Protein AF-A0A528XUD1-F1 (afdb_monomer_lite)

Structure (mmCIF, N/CA/C/O backbone):
data_AF-A0A528XUD1-F1
#
_entry.id   AF-A0A528XUD1-F1
#
loop_
_atom_site.group_PDB
_atom_site.id
_atom_site.type_symbol
_atom_site.label_atom_id
_atom_site.label_alt_id
_atom_site.label_comp_id
_atom_site.label_asym_id
_atom_site.label_entity_id
_atom_site.label_seq_id
_atom_site.pdbx_PDB_ins_code
_atom_site.Cartn_x
_atom_site.Cartn_y
_atom_site.Cartn_z
_atom_site.occupancy
_atom_site.B_iso_or_equiv
_atom_site.auth_seq_id
_atom_site.auth_comp_id
_atom_site.auth_asym_id
_atom_site.auth_atom_id
_atom_site.pdbx_PDB_model_num
ATOM 1 N N . MET A 1 1 ? 22.024 -9.007 -7.394 1.00 57.88 1 MET A N 1
ATOM 2 C CA . MET A 1 1 ? 20.608 -8.895 -7.790 1.00 57.88 1 MET A CA 1
ATOM 3 C C . MET A 1 1 ? 20.547 -8.475 -9.236 1.00 57.88 1 MET A C 1
ATOM 5 O O . MET A 1 1 ? 21.189 -7.497 -9.605 1.00 57.88 1 MET A O 1
ATOM 9 N N . THR A 1 2 ? 19.837 -9.240 -10.050 1.00 70.69 2 THR A N 1
ATOM 10 C CA . THR A 1 2 ? 19.546 -8.890 -11.439 1.00 70.69 2 THR A CA 1
ATOM 11 C C . THR A 1 2 ? 18.325 -7.970 -11.513 1.00 70.69 2 THR A C 1
ATOM 13 O O . THR A 1 2 ? 17.591 -7.795 -10.539 1.00 70.69 2 THR A O 1
ATOM 16 N N . ARG A 1 3 ? 18.075 -7.382 -12.688 1.00 67.19 3 ARG A N 1
ATOM 17 C CA . ARG A 1 3 ? 16.848 -6.611 -12.942 1.00 67.19 3 ARG A CA 1
ATOM 18 C C . ARG A 1 3 ? 15.580 -7.470 -12.808 1.00 67.19 3 ARG A C 1
ATOM 20 O O . ARG A 1 3 ? 14.540 -6.921 -12.467 1.00 67.19 3 ARG A O 1
ATOM 27 N N . SER A 1 4 ? 15.661 -8.778 -13.087 1.00 72.75 4 SER A N 1
ATOM 28 C CA . SER A 1 4 ? 14.527 -9.695 -12.894 1.00 72.75 4 SER A CA 1
ATOM 29 C C . SER A 1 4 ? 14.171 -9.771 -11.416 1.00 72.75 4 SER A C 1
ATOM 31 O O . SER A 1 4 ? 13.049 -9.447 -11.060 1.00 72.75 4 SER A O 1
ATOM 33 N N . ASP A 1 5 ? 15.167 -10.017 -10.558 1.00 83.69 5 ASP A N 1
ATOM 34 C CA . ASP A 1 5 ? 14.978 -10.137 -9.107 1.00 83.69 5 ASP A CA 1
ATOM 35 C C . ASP A 1 5 ? 14.296 -8.895 -8.503 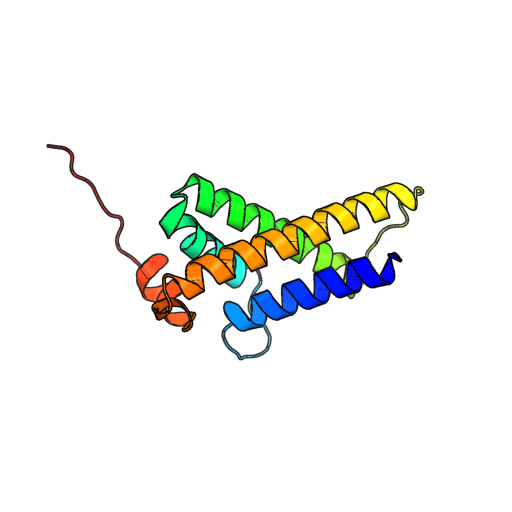1.00 83.69 5 ASP A C 1
ATOM 37 O O . ASP A 1 5 ? 13.511 -8.998 -7.565 1.00 83.69 5 ASP A O 1
ATOM 41 N N . LEU A 1 6 ? 14.599 -7.702 -9.034 1.00 86.56 6 LEU A N 1
ATOM 42 C CA . LEU A 1 6 ? 13.962 -6.453 -8.611 1.00 86.56 6 LEU A CA 1
ATOM 43 C C . LEU A 1 6 ? 12.491 -6.375 -9.026 1.00 86.56 6 LEU A C 1
ATOM 45 O O . LEU A 1 6 ? 11.649 -5.980 -8.221 1.00 86.56 6 LEU A O 1
ATOM 49 N N . ALA A 1 7 ? 12.188 -6.725 -10.275 1.00 87.00 7 ALA A N 1
ATOM 50 C CA . ALA A 1 7 ? 10.8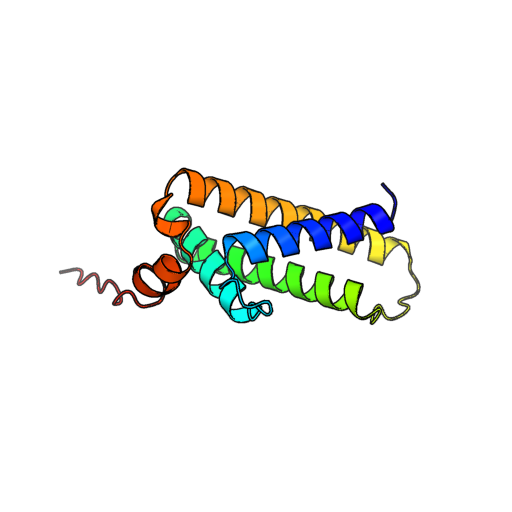24 -6.725 -10.784 1.00 87.00 7 ALA A CA 1
ATOM 51 C C . ALA A 1 7 ? 9.958 -7.767 -10.063 1.00 87.00 7 ALA A C 1
ATOM 53 O O . ALA A 1 7 ? 8.833 -7.453 -9.673 1.00 87.00 7 ALA A O 1
ATOM 54 N N . ASP A 1 8 ? 10.515 -8.955 -9.830 1.00 90.50 8 ASP A N 1
ATOM 55 C CA . ASP A 1 8 ? 9.867 -10.053 -9.114 1.00 90.50 8 ASP A CA 1
ATOM 56 C C . ASP A 1 8 ? 9.571 -9.647 -7.664 1.00 90.50 8 ASP A C 1
ATOM 58 O O . ASP A 1 8 ? 8.435 -9.745 -7.213 1.00 90.50 8 ASP A O 1
ATOM 62 N N . ALA A 1 9 ? 10.534 -9.036 -6.967 1.00 91.94 9 ALA A N 1
ATOM 63 C CA . ALA A 1 9 ? 10.318 -8.537 -5.609 1.00 91.94 9 ALA A CA 1
ATOM 64 C C . ALA A 1 9 ? 9.235 -7.442 -5.521 1.00 91.94 9 ALA A C 1
ATOM 66 O O . ALA A 1 9 ? 8.488 -7.391 -4.542 1.00 91.94 9 ALA A O 1
ATOM 67 N N . ILE A 1 10 ? 9.127 -6.561 -6.525 1.00 93.00 10 ILE A N 1
ATOM 68 C CA . ILE A 1 10 ? 8.040 -5.569 -6.592 1.00 93.00 10 ILE A CA 1
ATOM 69 C C . ILE A 1 10 ? 6.695 -6.274 -6.799 1.00 93.00 10 ILE A C 1
ATOM 71 O O . ILE A 1 10 ? 5.724 -5.931 -6.124 1.00 93.00 10 ILE A O 1
ATOM 75 N N . LEU A 1 11 ? 6.631 -7.252 -7.708 1.00 92.75 11 LEU A N 1
ATOM 76 C CA . LEU A 1 11 ? 5.420 -8.032 -7.964 1.00 92.75 11 LEU A CA 1
ATOM 77 C C . LEU A 1 11 ? 4.964 -8.776 -6.706 1.00 92.75 11 LEU A C 1
ATOM 79 O O . LEU A 1 11 ? 3.819 -8.596 -6.289 1.00 92.75 11 LEU A O 1
ATOM 83 N N . ASP A 1 12 ? 5.859 -9.506 -6.049 1.00 94.81 12 ASP A N 1
ATOM 84 C CA . ASP A 1 12 ? 5.573 -10.241 -4.815 1.00 94.81 12 ASP A CA 1
ATOM 85 C C . ASP A 1 12 ? 5.073 -9.315 -3.703 1.00 94.81 12 ASP A C 1
ATOM 87 O O . ASP A 1 12 ? 4.070 -9.602 -3.044 1.00 94.81 12 ASP A O 1
ATOM 91 N N . ALA A 1 13 ? 5.721 -8.159 -3.523 1.00 94.88 13 ALA A N 1
ATOM 92 C CA . ALA A 1 13 ? 5.285 -7.168 -2.548 1.00 94.88 13 ALA A CA 1
ATOM 93 C C . ALA A 1 13 ? 3.880 -6.636 -2.874 1.00 94.88 13 ALA A C 1
ATOM 95 O O . ALA A 1 13 ? 3.063 -6.473 -1.968 1.00 94.88 13 ALA A O 1
ATOM 96 N N . THR A 1 14 ? 3.561 -6.398 -4.152 1.00 93.62 14 THR A N 1
ATOM 97 C CA . THR A 1 14 ? 2.204 -5.982 -4.545 1.00 93.62 14 THR A CA 1
ATOM 98 C C . THR A 1 14 ? 1.160 -7.065 -4.334 1.00 93.62 14 THR A C 1
ATOM 100 O O . THR A 1 14 ? 0.089 -6.748 -3.828 1.00 93.62 14 THR A O 1
ATOM 103 N N . ILE A 1 15 ? 1.474 -8.329 -4.620 1.00 92.81 15 ILE A N 1
ATOM 104 C CA . ILE A 1 15 ? 0.573 -9.456 -4.357 1.00 92.81 15 ILE A CA 1
ATOM 105 C C . ILE A 1 15 ? 0.314 -9.571 -2.851 1.00 92.81 15 ILE A C 1
ATOM 107 O O . ILE A 1 15 ? -0.829 -9.719 -2.429 1.00 92.81 15 ILE A O 1
ATOM 111 N N . ALA A 1 16 ? 1.344 -9.419 -2.016 1.00 94.31 16 ALA A N 1
ATOM 112 C CA . ALA A 1 16 ? 1.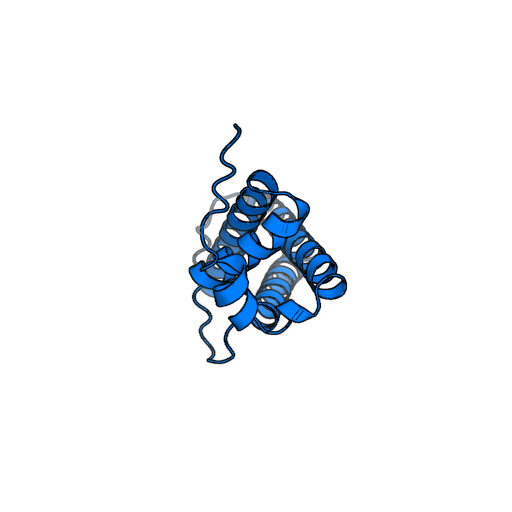172 -9.389 -0.566 1.00 94.31 16 ALA A CA 1
ATOM 113 C C . ALA A 1 16 ? 0.257 -8.233 -0.116 1.00 94.31 16 ALA A C 1
ATOM 115 O O . ALA A 1 16 ? -0.607 -8.431 0.736 1.00 94.31 16 ALA A O 1
ATOM 116 N N . LEU A 1 17 ? 0.392 -7.040 -0.707 1.00 94.06 17 LEU A N 1
ATOM 117 C CA . LEU A 1 17 ? -0.516 -5.916 -0.440 1.00 94.06 17 LEU A CA 1
ATOM 118 C C . LEU A 1 17 ? -1.958 -6.218 -0.877 1.00 94.06 17 LEU A C 1
ATOM 120 O O . LEU A 1 17 ? -2.890 -5.869 -0.158 1.00 94.06 17 LEU A O 1
ATOM 124 N N . GLU A 1 18 ? -2.151 -6.868 -2.025 1.00 92.94 18 GLU A N 1
ATOM 125 C CA . GLU A 1 18 ? -3.469 -7.303 -2.511 1.00 92.94 18 GLU A CA 1
ATOM 126 C C . GLU A 1 18 ? -4.098 -8.339 -1.573 1.00 92.94 18 GLU A C 1
ATOM 128 O O . GLU A 1 18 ? -5.288 -8.255 -1.288 1.00 92.94 18 GLU A O 1
ATOM 133 N N . VAL A 1 19 ? -3.309 -9.272 -1.038 1.00 92.12 19 VAL A N 1
ATOM 134 C CA . VAL A 1 19 ? -3.776 -10.255 -0.050 1.00 92.12 19 VAL A CA 1
ATOM 135 C C . VAL A 1 19 ? -4.177 -9.579 1.260 1.00 92.12 19 VAL A C 1
ATOM 137 O O . VAL A 1 19 ? -5.218 -9.903 1.822 1.00 92.12 19 VAL A O 1
ATOM 140 N N . LEU A 1 20 ? -3.371 -8.634 1.752 1.00 93.06 20 LEU A N 1
ATOM 141 C CA . LEU A 1 20 ? -3.625 -7.972 3.034 1.00 93.06 20 LEU A CA 1
ATOM 142 C C . LEU A 1 20 ? -4.788 -6.982 2.985 1.00 93.06 20 LEU A C 1
ATOM 144 O O . LEU A 1 20 ? -5.448 -6.767 3.996 1.00 93.06 20 LEU A O 1
ATOM 148 N N . LEU A 1 21 ? -4.988 -6.318 1.848 1.00 93.69 21 LEU A N 1
ATOM 149 C CA . LEU A 1 21 ? -5.874 -5.159 1.750 1.00 93.69 21 LEU A CA 1
ATOM 150 C C . LEU A 1 21 ? -6.974 -5.322 0.702 1.00 93.69 21 LEU A C 1
ATOM 152 O O . LEU A 1 21 ? -7.780 -4.405 0.558 1.00 93.69 21 LEU A O 1
ATOM 156 N N . GLY A 1 22 ? -7.002 -6.410 -0.065 1.00 90.12 22 GLY A N 1
ATOM 157 C CA . GLY A 1 22 ? -7.986 -6.667 -1.116 1.00 90.12 22 GLY A CA 1
ATOM 158 C C . GLY A 1 22 ? -9.266 -7.330 -0.611 1.00 90.12 22 GLY A C 1
ATOM 159 O O . GLY A 1 22 ? -9.390 -7.685 0.554 1.00 90.12 22 GLY A O 1
ATOM 160 N N . ASP A 1 23 ? -10.237 -7.486 -1.512 1.00 78.06 23 ASP A N 1
ATOM 161 C CA . ASP A 1 23 ? -11.557 -8.064 -1.207 1.00 78.06 23 ASP A CA 1
ATOM 162 C C . ASP A 1 23 ? -11.702 -9.533 -1.656 1.00 78.06 23 ASP A C 1
ATOM 164 O O . ASP A 1 23 ? -12.804 -10.062 -1.675 1.00 78.06 23 ASP A O 1
ATOM 168 N N . GLY A 1 24 ? -10.614 -10.206 -2.051 1.00 66.25 24 GLY A N 1
ATOM 169 C CA . GLY A 1 24 ? -10.643 -11.605 -2.511 1.00 66.25 24 GLY A CA 1
ATOM 170 C C . GLY A 1 24 ? -11.176 -11.825 -3.938 1.00 66.25 24 GLY A C 1
ATOM 171 O O . GLY A 1 24 ? -10.795 -12.805 -4.570 1.00 66.25 24 GLY A O 1
ATOM 172 N N . ASP A 1 25 ? -11.940 -10.884 -4.503 1.00 61.06 25 ASP A N 1
ATOM 173 C CA . ASP A 1 25 ? -12.587 -11.005 -5.828 1.00 61.06 25 ASP A CA 1
ATOM 174 C C . ASP A 1 25 ? -11.674 -10.689 -7.040 1.00 61.06 25 ASP A C 1
ATOM 176 O O . ASP A 1 25 ? -12.120 -10.265 -8.106 1.00 61.06 25 ASP A O 1
ATOM 180 N N . GLY A 1 26 ? -10.361 -10.899 -6.910 1.00 53.66 26 GLY A N 1
ATOM 181 C CA . GLY A 1 26 ? -9.432 -10.986 -8.051 1.00 53.66 26 GLY A CA 1
ATOM 182 C C . GLY A 1 26 ? -9.078 -9.688 -8.797 1.00 53.66 26 GLY A C 1
ATOM 183 O O . GLY A 1 26 ? -8.209 -9.712 -9.666 1.00 53.66 26 GLY A O 1
ATOM 184 N N . GLN A 1 27 ? -9.681 -8.548 -8.464 1.00 53.41 27 GLN A N 1
ATOM 185 C CA . GLN A 1 27 ? -9.317 -7.225 -8.994 1.00 53.41 27 GLN A CA 1
ATOM 186 C C . GLN A 1 27 ? -9.503 -6.181 -7.888 1.00 53.41 27 GLN A C 1
ATOM 188 O O . GLN A 1 27 ? -10.442 -5.383 -7.904 1.00 53.41 27 GLN A O 1
ATOM 193 N N . ALA A 1 28 ? -8.631 -6.188 -6.879 1.00 57.97 28 ALA A N 1
ATOM 194 C CA . ALA A 1 28 ? -8.652 -5.106 -5.910 1.00 57.97 28 ALA A CA 1
ATOM 195 C C . ALA A 1 28 ? -8.260 -3.805 -6.623 1.00 57.97 28 ALA A C 1
ATOM 197 O O . ALA A 1 28 ? -7.162 -3.661 -7.161 1.00 57.97 28 ALA A O 1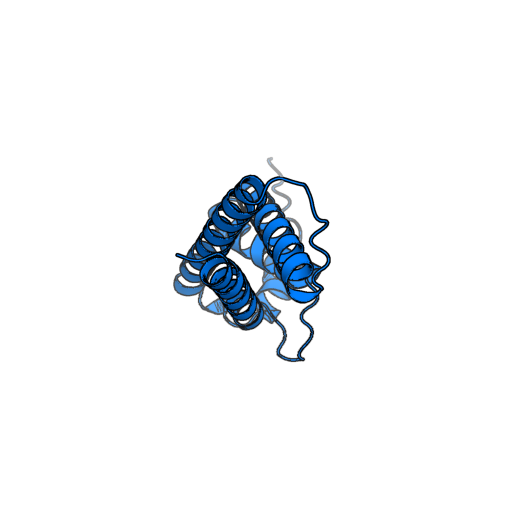
ATOM 198 N N . ILE A 1 29 ? -9.197 -2.860 -6.674 1.00 74.75 29 ILE A N 1
ATOM 199 C CA . ILE A 1 29 ? -8.987 -1.611 -7.394 1.00 74.75 29 ILE A CA 1
ATOM 200 C C . ILE A 1 29 ? -7.854 -0.857 -6.688 1.00 74.75 29 ILE A C 1
ATOM 202 O O . ILE A 1 29 ? -7.951 -0.581 -5.493 1.00 74.75 29 ILE A O 1
ATOM 206 N N . SER A 1 30 ? -6.778 -0.523 -7.407 1.00 82.38 30 SER A N 1
ATOM 207 C CA . SER A 1 30 ? -5.558 0.083 -6.838 1.00 82.38 30 SER A CA 1
ATOM 208 C C . SER A 1 30 ? -5.837 1.308 -5.959 1.00 82.38 30 SER A C 1
ATOM 210 O O . SER A 1 30 ? -5.172 1.520 -4.943 1.00 82.38 30 SER A O 1
ATOM 212 N N . TRP A 1 31 ? -6.872 2.088 -6.296 1.00 87.94 31 TRP A N 1
ATOM 213 C CA . TRP A 1 31 ? -7.321 3.214 -5.478 1.00 87.94 31 TRP A CA 1
ATOM 214 C C . TRP A 1 31 ? -7.780 2.771 -4.082 1.00 87.94 31 TRP A C 1
ATOM 216 O O . TRP A 1 31 ? -7.452 3.438 -3.105 1.00 87.94 31 TRP A O 1
ATOM 226 N N . LYS A 1 32 ? -8.505 1.652 -3.977 1.00 90.88 32 LYS A N 1
ATOM 227 C CA . LYS A 1 32 ? -9.076 1.141 -2.729 1.00 90.88 32 LYS A CA 1
ATOM 228 C C . LYS A 1 32 ? -7.974 0.637 -1.808 1.00 90.88 32 LYS A C 1
ATOM 230 O O . LYS A 1 32 ? -7.927 1.018 -0.643 1.00 90.88 32 LYS A O 1
ATOM 235 N N . LEU A 1 33 ? -7.029 -0.124 -2.363 1.00 93.62 33 LEU A N 1
ATOM 236 C CA . LEU A 1 33 ? -5.833 -0.577 -1.648 1.00 93.62 33 LEU A CA 1
ATOM 237 C C . LEU A 1 33 ? -5.040 0.607 -1.088 1.00 93.62 33 LEU A C 1
ATOM 239 O O . LEU A 1 33 ? -4.657 0.609 0.080 1.00 93.62 33 LEU A O 1
ATOM 243 N N . ARG A 1 34 ? -4.866 1.658 -1.897 1.00 95.19 34 ARG A N 1
ATOM 244 C CA . ARG A 1 34 ? -4.212 2.900 -1.474 1.00 95.19 34 ARG A CA 1
ATOM 245 C C . ARG A 1 34 ? -4.948 3.587 -0.325 1.00 95.19 34 ARG A C 1
ATOM 247 O O . ARG A 1 34 ? -4.296 4.024 0.618 1.00 95.19 34 ARG A O 1
ATOM 254 N N . MET A 1 35 ? -6.277 3.685 -0.385 1.00 95.62 35 MET A N 1
ATOM 255 C CA . MET A 1 35 ? -7.071 4.294 0.690 1.00 95.62 35 MET A CA 1
ATOM 256 C C . MET A 1 35 ? -6.998 3.490 1.983 1.00 95.62 35 MET A C 1
ATOM 258 O O . MET A 1 35 ? -6.764 4.070 3.038 1.00 95.62 35 MET A O 1
ATOM 262 N N . ARG A 1 36 ? -7.102 2.161 1.903 1.00 96.00 36 ARG A N 1
ATOM 263 C CA . ARG A 1 36 ? -6.981 1.281 3.070 1.00 96.00 36 ARG A CA 1
ATOM 264 C C . ARG A 1 36 ? -5.597 1.365 3.713 1.00 96.00 36 ARG A C 1
ATOM 266 O O . ARG A 1 36 ? -5.492 1.542 4.923 1.00 96.00 36 ARG A O 1
ATOM 273 N N . ALA A 1 37 ? -4.536 1.323 2.907 1.00 97.12 37 ALA A N 1
ATOM 274 C CA . ALA A 1 37 ? -3.169 1.487 3.394 1.00 97.12 37 ALA A CA 1
ATOM 275 C C . ALA A 1 37 ? -2.962 2.853 4.070 1.00 97.12 37 ALA A C 1
ATOM 277 O O . ALA A 1 37 ? -2.380 2.931 5.152 1.00 97.12 37 ALA A O 1
ATOM 278 N N . ALA A 1 38 ? -3.466 3.927 3.455 1.00 97.62 38 ALA A N 1
ATOM 279 C CA . ALA A 1 38 ? -3.392 5.274 4.010 1.00 97.62 38 ALA A CA 1
ATOM 280 C C . ALA A 1 38 ? -4.139 5.388 5.345 1.00 97.62 38 ALA A C 1
ATOM 282 O O . ALA A 1 38 ? -3.594 5.938 6.298 1.00 97.62 38 ALA A O 1
ATOM 283 N N . ALA A 1 39 ? -5.346 4.826 5.438 1.00 97.06 39 ALA A N 1
ATOM 284 C CA . ALA A 1 39 ? -6.123 4.810 6.672 1.00 97.06 39 ALA A CA 1
ATOM 285 C C . ALA A 1 39 ? -5.373 4.104 7.808 1.00 97.06 39 ALA A C 1
ATOM 287 O O . ALA A 1 39 ? -5.243 4.662 8.896 1.00 97.06 39 ALA A O 1
ATOM 288 N N . LEU A 1 40 ? -4.800 2.927 7.534 1.00 97.31 40 LEU A N 1
ATOM 289 C CA . LEU A 1 40 ? -3.993 2.186 8.506 1.00 97.31 40 LEU A CA 1
ATOM 290 C C . LEU A 1 40 ? -2.777 2.989 8.976 1.00 97.31 40 LEU A C 1
ATOM 292 O O . LEU A 1 40 ? -2.547 3.116 10.177 1.00 97.31 40 LEU A O 1
ATOM 296 N N . ALA A 1 41 ? -2.015 3.573 8.050 1.00 97.69 41 ALA A N 1
ATOM 297 C CA . ALA A 1 41 ? -0.864 4.406 8.401 1.00 97.69 41 ALA A CA 1
ATOM 298 C C . ALA A 1 41 ? -1.266 5.670 9.183 1.00 97.69 41 ALA A C 1
ATOM 300 O O . ALA A 1 41 ? -0.495 6.166 10.008 1.00 97.69 41 ALA A O 1
ATOM 301 N N . GLY A 1 42 ? -2.482 6.169 8.957 1.00 96.81 42 GLY A N 1
ATOM 302 C CA . GLY A 1 42 ? -3.055 7.298 9.679 1.00 96.81 42 GLY A CA 1
ATOM 303 C C . GLY A 1 42 ? -3.302 7.035 11.164 1.00 96.81 42 GLY A C 1
ATOM 304 O O . GLY A 1 42 ? -3.246 7.979 11.946 1.00 96.81 42 GLY A O 1
ATOM 305 N N . ILE A 1 43 ? -3.492 5.776 11.576 1.00 94.38 43 ILE A N 1
ATOM 306 C CA . ILE A 1 43 ? -3.695 5.411 12.990 1.00 94.38 43 ILE A CA 1
ATOM 307 C C . ILE A 1 43 ? -2.500 5.842 13.849 1.00 94.38 43 ILE A C 1
ATOM 309 O O . ILE A 1 43 ? -2.678 6.312 14.969 1.00 94.38 43 ILE A O 1
ATOM 313 N N . GLU A 1 44 ? -1.284 5.662 13.332 1.00 90.88 44 GLU A N 1
ATOM 314 C CA . GLU A 1 44 ? -0.048 5.931 14.076 1.00 90.88 44 GLU A CA 1
ATOM 315 C C . GLU A 1 44 ? 0.615 7.245 13.657 1.00 90.88 44 GLU A C 1
ATOM 317 O O . GLU A 1 44 ? 1.198 7.933 14.490 1.00 90.88 44 GLU A O 1
ATOM 322 N N . GLY A 1 45 ? 0.534 7.605 12.372 1.00 92.88 45 GLY A N 1
ATOM 323 C CA . GLY A 1 45 ? 1.207 8.779 11.810 1.00 92.88 45 GLY A CA 1
ATOM 324 C C . GLY A 1 45 ? 0.294 9.971 11.516 1.00 92.88 45 GLY A C 1
ATOM 325 O O . GLY A 1 45 ? 0.754 10.952 10.924 1.00 92.88 45 GLY A O 1
ATOM 326 N N . GLY A 1 46 ? -0.996 9.890 11.856 1.00 94.50 46 GLY A N 1
ATOM 327 C CA . GLY A 1 46 ? -1.989 10.915 11.537 1.00 94.50 46 GLY A CA 1
ATOM 328 C C . GLY A 1 46 ? -2.061 11.233 10.038 1.00 94.50 46 GLY A C 1
ATOM 329 O O . GLY A 1 46 ? -1.736 10.412 9.177 1.00 94.50 46 GLY A O 1
ATOM 330 N N . GLN A 1 47 ? -2.440 12.471 9.715 1.00 93.94 47 GLN A N 1
ATOM 331 C CA . GLN A 1 47 ? -2.570 12.945 8.330 1.00 93.94 47 G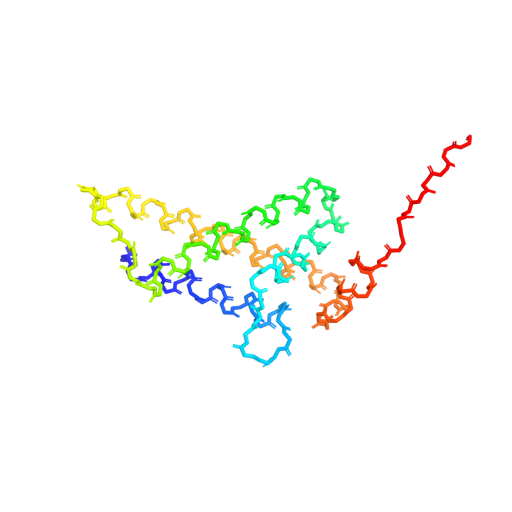LN A CA 1
ATOM 332 C C . GLN A 1 47 ? -1.275 12.768 7.514 1.00 93.94 47 GLN A C 1
ATOM 334 O O . GLN A 1 47 ? -1.320 12.414 6.335 1.00 93.94 47 GLN A O 1
ATOM 339 N N . ALA A 1 48 ? -0.114 13.004 8.136 1.00 95.56 48 ALA A N 1
ATOM 340 C CA . ALA A 1 48 ? 1.182 12.894 7.473 1.00 95.56 48 ALA A CA 1
ATOM 341 C C . ALA A 1 48 ? 1.512 11.437 7.113 1.00 95.56 48 ALA A C 1
ATOM 343 O O . ALA A 1 48 ? 1.894 11.163 5.975 1.00 95.56 48 ALA A O 1
ATOM 344 N N . GLY A 1 49 ? 1.299 10.503 8.047 1.00 96.75 49 GLY A N 1
ATOM 345 C CA . GLY A 1 49 ? 1.479 9.068 7.811 1.00 96.75 49 GLY A CA 1
ATOM 346 C C . GLY A 1 49 ? 0.539 8.534 6.733 1.00 96.75 49 GLY A C 1
ATOM 347 O O . GLY A 1 49 ? 0.981 7.834 5.821 1.00 96.75 49 GLY A O 1
ATOM 348 N N . ALA A 1 50 ? -0.734 8.937 6.776 1.00 97.00 50 ALA A N 1
ATOM 349 C CA . ALA A 1 50 ? -1.718 8.566 5.763 1.00 97.00 50 ALA A CA 1
ATOM 350 C C . ALA A 1 50 ? -1.311 9.045 4.363 1.00 97.00 50 ALA A C 1
ATOM 352 O O . ALA A 1 50 ? -1.320 8.266 3.404 1.00 97.00 50 ALA A O 1
ATOM 353 N N . LYS A 1 51 ? -0.894 10.313 4.242 1.00 97.31 51 LYS A N 1
ATOM 354 C CA . LYS A 1 51 ? -0.441 10.877 2.968 1.00 97.31 51 LYS A CA 1
ATOM 355 C C . LYS A 1 51 ? 0.798 10.152 2.439 1.00 97.31 51 LYS A C 1
ATOM 357 O O . LYS A 1 51 ? 0.803 9.742 1.281 1.00 97.31 51 LYS A O 1
ATOM 362 N N . ALA A 1 52 ? 1.816 9.971 3.281 1.00 97.38 52 ALA A N 1
ATOM 363 C CA . ALA A 1 52 ? 3.059 9.310 2.893 1.00 97.38 52 ALA A CA 1
ATOM 364 C C . ALA A 1 52 ? 2.811 7.877 2.399 1.00 97.38 52 ALA A C 1
ATOM 366 O O . ALA A 1 52 ? 3.332 7.484 1.358 1.00 97.38 52 ALA A O 1
ATOM 367 N N . MET A 1 53 ? 1.955 7.122 3.095 1.00 97.88 53 MET A N 1
ATOM 368 C CA . MET A 1 53 ? 1.589 5.768 2.682 1.00 97.88 53 MET A CA 1
ATOM 369 C C . MET A 1 53 ? 0.790 5.760 1.373 1.00 97.88 53 MET A C 1
ATOM 371 O O . MET A 1 53 ? 1.073 4.959 0.486 1.00 97.88 53 MET A O 1
ATOM 375 N N . SER A 1 54 ? -0.172 6.672 1.204 1.00 96.94 54 SER A N 1
ATOM 376 C CA . SER A 1 54 ? -0.907 6.814 -0.061 1.00 96.94 54 SER A CA 1
ATOM 377 C C . SER A 1 54 ? 0.038 7.059 -1.243 1.00 96.94 54 SER A C 1
ATOM 379 O O . SER A 1 54 ? -0.096 6.413 -2.285 1.00 96.94 54 SER A O 1
ATOM 381 N N . ASP A 1 55 ? 0.982 7.988 -1.089 1.00 96.38 55 ASP A N 1
ATOM 382 C CA . ASP A 1 55 ? 1.944 8.334 -2.138 1.00 96.38 55 ASP A CA 1
ATOM 383 C C . ASP A 1 55 ? 2.870 7.146 -2.446 1.00 96.38 55 ASP A C 1
ATOM 385 O O . ASP A 1 55 ? 3.096 6.826 -3.616 1.00 96.38 55 ASP A O 1
ATOM 389 N N . ALA A 1 56 ? 3.332 6.436 -1.411 1.00 96.25 56 ALA A N 1
ATOM 390 C CA . ALA A 1 56 ? 4.155 5.240 -1.562 1.00 96.25 56 ALA A CA 1
ATOM 391 C C . ALA A 1 56 ? 3.440 4.150 -2.376 1.00 96.25 56 ALA A C 1
ATOM 393 O O . ALA A 1 56 ? 3.974 3.665 -3.376 1.00 96.25 56 ALA A O 1
ATOM 394 N N . ILE A 1 57 ? 2.198 3.816 -2.011 1.00 95.44 57 ILE A N 1
ATOM 395 C CA . ILE A 1 57 ? 1.398 2.812 -2.723 1.00 95.44 57 ILE A CA 1
ATOM 396 C C . ILE A 1 57 ? 1.139 3.242 -4.174 1.00 95.44 57 ILE A C 1
ATOM 398 O O . ILE A 1 57 ? 1.220 2.413 -5.080 1.00 95.44 57 ILE A O 1
ATOM 402 N N . ALA A 1 58 ? 0.897 4.530 -4.435 1.00 94.06 58 ALA A N 1
ATOM 403 C CA . ALA A 1 58 ? 0.715 5.028 -5.799 1.00 94.06 58 ALA A CA 1
ATOM 404 C C . ALA A 1 58 ? 1.959 4.799 -6.682 1.00 94.06 58 ALA A C 1
ATOM 406 O O . ALA A 1 58 ? 1.833 4.338 -7.820 1.00 94.06 58 ALA A O 1
ATOM 407 N N . VAL A 1 59 ? 3.160 5.066 -6.157 1.00 93.50 59 VAL A N 1
ATOM 408 C CA . VAL A 1 59 ? 4.429 4.828 -6.871 1.00 93.50 59 VAL A CA 1
ATOM 409 C C . VAL A 1 59 ? 4.656 3.336 -7.126 1.00 93.50 59 VAL A C 1
ATOM 411 O O . VAL A 1 59 ? 5.029 2.950 -8.240 1.00 93.50 59 VAL A O 1
ATOM 414 N N . VAL A 1 60 ? 4.392 2.493 -6.126 1.00 93.12 60 VAL A N 1
ATOM 415 C CA . VAL A 1 60 ? 4.555 1.035 -6.227 1.00 93.12 60 VAL A CA 1
ATOM 416 C C . VAL A 1 60 ? 3.629 0.457 -7.302 1.00 93.12 60 VAL A C 1
ATOM 418 O O . VAL A 1 60 ? 4.097 -0.246 -8.198 1.00 93.12 60 VAL A O 1
ATOM 421 N N . TYR A 1 61 ? 2.342 0.820 -7.299 1.00 91.81 61 TYR A N 1
ATOM 422 C CA . TYR A 1 61 ? 1.382 0.339 -8.303 1.00 91.81 61 TYR A CA 1
ATOM 423 C C . TYR A 1 61 ? 1.661 0.875 -9.710 1.00 91.81 61 TYR A C 1
ATOM 425 O O . TYR A 1 61 ? 1.482 0.147 -10.688 1.00 91.81 61 TYR A O 1
ATOM 433 N N . SER A 1 62 ? 2.143 2.116 -9.830 1.00 90.06 62 SER A N 1
ATOM 434 C CA . SER A 1 62 ? 2.599 2.667 -11.113 1.00 90.06 62 SER A CA 1
ATOM 435 C C . SER A 1 62 ? 3.779 1.865 -11.675 1.00 90.06 62 SER A C 1
ATOM 437 O O . SER A 1 62 ? 3.776 1.471 -12.844 1.00 90.06 62 SER A O 1
ATOM 439 N N . THR A 1 63 ? 4.752 1.534 -10.821 1.00 89.50 63 THR A N 1
ATOM 440 C CA . THR A 1 63 ? 5.917 0.727 -11.209 1.00 89.50 63 THR A CA 1
ATOM 441 C C . THR A 1 63 ? 5.512 -0.692 -11.599 1.00 89.50 63 THR A C 1
ATOM 443 O O . THR A 1 63 ? 5.894 -1.162 -12.671 1.00 89.50 63 THR A O 1
ATOM 446 N N . ARG A 1 64 ? 4.669 -1.353 -10.795 1.00 90.00 64 ARG A N 1
ATOM 447 C CA . ARG A 1 64 ? 4.129 -2.686 -11.104 1.00 90.00 64 ARG A CA 1
ATOM 448 C C . ARG A 1 64 ? 3.375 -2.702 -12.430 1.00 90.00 64 ARG A C 1
ATOM 450 O O . ARG A 1 64 ? 3.587 -3.607 -13.229 1.00 90.00 64 ARG A O 1
ATOM 457 N N . SER A 1 65 ? 2.548 -1.691 -12.699 1.00 89.12 65 SER A N 1
ATOM 458 C CA . SER A 1 65 ? 1.848 -1.535 -13.982 1.00 89.12 65 SER A CA 1
ATOM 459 C C . SER A 1 65 ? 2.823 -1.475 -15.167 1.00 89.12 65 SER A C 1
ATOM 461 O O . SER A 1 65 ? 2.669 -2.209 -16.143 1.00 89.12 65 SER A O 1
ATOM 463 N N . ALA A 1 66 ? 3.887 -0.673 -15.058 1.00 87.12 66 ALA A N 1
ATOM 464 C CA . ALA A 1 66 ? 4.911 -0.565 -16.098 1.00 87.12 66 ALA A CA 1
ATOM 465 C C . ALA A 1 66 ? 5.698 -1.871 -16.318 1.00 87.12 66 ALA A C 1
ATOM 467 O O . ALA A 1 66 ? 6.082 -2.167 -17.452 1.00 87.12 66 ALA A O 1
ATOM 468 N N . ILE A 1 67 ? 5.934 -2.645 -15.250 1.00 85.69 67 ILE A N 1
ATOM 469 C CA . ILE A 1 67 ? 6.562 -3.972 -15.320 1.00 85.69 67 ILE A CA 1
ATOM 470 C C . ILE A 1 67 ? 5.655 -4.941 -16.087 1.00 85.69 67 ILE A C 1
ATOM 472 O O . ILE A 1 67 ? 6.099 -5.517 -17.079 1.00 85.69 67 ILE A O 1
ATOM 476 N N . VAL A 1 68 ? 4.384 -5.086 -15.686 1.00 86.81 68 VAL A N 1
ATOM 477 C CA . VAL A 1 68 ? 3.486 -6.098 -16.277 1.00 86.81 68 VAL A CA 1
ATOM 478 C C . VAL A 1 68 ? 3.072 -5.794 -17.712 1.00 86.81 68 VAL A C 1
ATOM 480 O O . VAL A 1 68 ? 2.873 -6.713 -18.499 1.00 86.81 68 VAL A O 1
ATOM 483 N N . HIS A 1 69 ? 2.939 -4.517 -18.075 1.00 84.06 69 HIS A N 1
ATOM 484 C CA . HIS A 1 69 ? 2.505 -4.130 -19.417 1.00 84.06 69 HIS A CA 1
ATOM 485 C C . HIS A 1 69 ? 3.668 -3.956 -20.393 1.00 84.06 69 HIS A C 1
ATOM 487 O O . HIS A 1 69 ? 3.444 -3.610 -21.551 1.00 84.06 69 HIS A O 1
ATOM 493 N N . GLY A 1 70 ? 4.914 -4.148 -19.946 1.00 76.38 70 GLY A N 1
ATOM 494 C CA . GLY A 1 70 ? 6.093 -3.956 -20.789 1.00 76.38 70 GLY A CA 1
ATOM 495 C C . GLY A 1 70 ? 6.219 -2.536 -21.359 1.00 76.38 70 GLY A C 1
ATOM 496 O O . GLY A 1 70 ? 7.030 -2.301 -22.250 1.00 76.38 70 GLY A O 1
ATOM 497 N N . THR A 1 71 ? 5.456 -1.562 -20.843 1.00 66.12 71 THR A N 1
ATOM 498 C CA . THR A 1 71 ? 5.390 -0.162 -21.307 1.00 66.12 71 THR A CA 1
ATOM 499 C C . THR A 1 71 ? 6.606 0.667 -20.895 1.00 66.12 71 THR A C 1
ATOM 501 O O . THR A 1 71 ? 6.617 1.895 -21.024 1.00 66.12 71 THR A O 1
ATOM 504 N N . ARG A 1 72 ? 7.679 0.008 -20.450 1.00 61.72 72 ARG A N 1
ATOM 505 C CA . ARG A 1 72 ? 8.997 0.605 -20.251 1.00 61.72 72 ARG A CA 1
ATOM 506 C C . ARG A 1 72 ? 9.530 1.143 -21.574 1.00 61.72 72 ARG A C 1
ATOM 508 O O . ARG A 1 72 ? 10.172 0.446 -22.354 1.00 61.72 72 ARG A O 1
ATOM 515 N N . ARG A 1 73 ? 9.261 2.425 -21.816 1.00 50.56 73 ARG A N 1
ATOM 516 C CA . ARG A 1 73 ? 9.878 3.204 -22.890 1.00 50.56 73 ARG A CA 1
ATOM 517 C C . ARG A 1 73 ? 11.393 3.013 -22.786 1.00 50.56 73 ARG A C 1
ATOM 519 O O . ARG A 1 73 ? 11.939 3.198 -21.703 1.00 50.56 73 ARG A O 1
ATOM 526 N N . ARG A 1 74 ? 12.044 2.651 -23.899 1.00 46.59 74 ARG A N 1
ATOM 527 C CA . ARG A 1 74 ? 13.507 2.673 -24.074 1.00 46.59 74 ARG A CA 1
ATOM 528 C C . ARG A 1 74 ? 14.011 4.099 -23.813 1.00 46.59 74 ARG A C 1
ATOM 530 O O . ARG A 1 74 ? 14.184 4.875 -24.746 1.00 46.59 74 ARG A O 1
ATOM 537 N N . ILE A 1 75 ? 14.181 4.479 -22.554 1.00 48.84 75 ILE A N 1
ATOM 538 C CA . ILE A 1 75 ? 14.983 5.639 -22.181 1.00 48.84 75 ILE A CA 1
ATOM 539 C C . ILE A 1 75 ? 16.416 5.107 -22.159 1.00 48.84 75 ILE A C 1
ATOM 541 O O . ILE A 1 75 ? 16.683 4.076 -21.550 1.00 48.84 75 ILE A O 1
ATOM 545 N N . GLY A 1 76 ? 17.306 5.734 -22.924 1.00 47.03 76 GLY A N 1
ATOM 546 C CA . GLY A 1 76 ? 18.613 5.202 -23.329 1.00 47.03 76 GLY A CA 1
ATOM 547 C C . GLY A 1 76 ? 19.665 4.975 -22.234 1.00 47.03 76 GLY A C 1
ATOM 548 O O . GLY A 1 76 ? 20.843 4.966 -22.560 1.00 47.03 76 GLY A O 1
ATOM 549 N N . ALA A 1 77 ? 19.287 4.778 -20.970 1.00 56.28 77 ALA A N 1
ATOM 550 C CA . ALA A 1 77 ? 20.207 4.460 -19.882 1.00 56.28 77 ALA A CA 1
ATOM 551 C C . ALA A 1 77 ? 19.656 3.281 -19.070 1.00 56.28 77 ALA A C 1
ATOM 553 O O . ALA A 1 77 ? 18.702 3.427 -18.304 1.00 56.28 77 ALA A O 1
ATOM 554 N N . ALA A 1 78 ? 20.244 2.097 -19.249 1.00 60.88 78 ALA A N 1
ATOM 555 C CA . ALA A 1 78 ? 19.891 0.900 -18.485 1.00 60.88 78 ALA A CA 1
ATOM 556 C C . ALA A 1 78 ? 20.029 1.117 -16.961 1.00 60.88 78 ALA A C 1
ATOM 558 O O . ALA A 1 78 ? 19.245 0.555 -16.195 1.00 60.88 78 ALA A O 1
ATOM 559 N N . ASP A 1 79 ? 20.946 1.994 -16.545 1.00 61.75 79 ASP A N 1
ATOM 560 C CA . ASP A 1 79 ? 21.266 2.270 -15.140 1.00 61.75 79 ASP A CA 1
ATOM 561 C C . ASP A 1 79 ? 20.160 3.056 -14.417 1.00 61.75 79 ASP A C 1
ATOM 563 O O . ASP A 1 79 ? 19.740 2.679 -13.324 1.00 61.75 79 ASP A O 1
ATOM 567 N N . ALA A 1 80 ? 19.569 4.066 -15.066 1.00 67.56 80 ALA A N 1
ATOM 568 C CA . ALA A 1 80 ? 18.479 4.859 -14.483 1.00 67.56 80 ALA A CA 1
ATOM 569 C C . ALA A 1 80 ? 17.210 4.023 -14.216 1.00 67.56 80 ALA A C 1
ATOM 571 O O . ALA A 1 80 ? 16.423 4.313 -13.311 1.00 67.56 80 ALA A O 1
ATOM 572 N N . HIS A 1 81 ? 16.994 2.967 -15.005 1.00 68.38 81 HIS A N 1
ATOM 573 C CA . HIS A 1 81 ? 15.907 2.019 -14.775 1.00 68.38 81 HIS A CA 1
ATOM 574 C C . HIS A 1 81 ? 16.176 1.102 -13.578 1.00 68.38 81 HIS A C 1
ATOM 576 O O . HIS A 1 81 ? 15.234 0.779 -12.855 1.00 68.38 81 HIS A O 1
ATOM 582 N N . ALA A 1 82 ? 17.430 0.697 -13.365 1.00 72.62 82 ALA A N 1
ATOM 583 C CA . ALA A 1 82 ? 17.817 -0.154 -12.246 1.00 72.62 82 ALA A CA 1
ATOM 584 C C . ALA A 1 82 ? 17.724 0.591 -10.907 1.00 72.62 82 ALA A C 1
ATOM 586 O O . ALA A 1 82 ? 17.189 0.043 -9.947 1.00 72.62 82 ALA A O 1
ATOM 587 N N . GLU A 1 83 ? 18.156 1.853 -10.853 1.00 80.88 83 GLU A N 1
ATOM 588 C CA . GLU A 1 83 ? 18.025 2.689 -9.651 1.00 80.88 83 GLU A CA 1
ATOM 589 C C . GLU A 1 83 ? 16.562 2.931 -9.277 1.00 80.88 83 GLU A C 1
ATOM 591 O O . GLU A 1 83 ? 16.177 2.791 -8.116 1.00 80.88 83 GLU A O 1
ATOM 596 N N . ARG A 1 84 ? 15.716 3.239 -10.270 1.00 81.38 84 ARG A N 1
ATOM 597 C CA . ARG A 1 84 ? 14.277 3.404 -10.043 1.00 81.38 84 ARG A CA 1
ATOM 598 C C . ARG A 1 84 ? 13.636 2.116 -9.530 1.00 81.38 84 ARG A C 1
ATOM 600 O O . ARG A 1 84 ? 12.806 2.187 -8.629 1.00 81.38 84 ARG A O 1
ATOM 607 N N . ASP A 1 85 ? 14.000 0.964 -10.091 1.00 80.38 85 ASP A N 1
ATOM 608 C CA . ASP A 1 85 ? 13.478 -0.326 -9.629 1.00 80.38 85 ASP A CA 1
ATOM 609 C C . ASP A 1 85 ? 13.944 -0.654 -8.220 1.00 80.38 85 ASP A C 1
ATOM 611 O O . ASP A 1 85 ? 13.153 -1.135 -7.417 1.00 80.38 85 ASP A O 1
ATOM 615 N N . LEU A 1 86 ? 15.202 -0.363 -7.895 1.00 86.25 86 LEU A N 1
ATOM 616 C CA . LEU A 1 86 ? 15.714 -0.551 -6.547 1.00 86.25 86 LEU A CA 1
ATOM 617 C C . LEU A 1 86 ? 14.939 0.310 -5.542 1.00 86.25 86 LEU A C 1
ATOM 619 O O . LEU A 1 86 ? 14.438 -0.220 -4.552 1.00 86.25 86 LEU A O 1
ATOM 623 N N . ALA A 1 87 ? 14.746 1.596 -5.846 1.00 89.75 87 ALA A N 1
ATOM 624 C CA . ALA A 1 87 ? 13.966 2.502 -5.008 1.00 89.75 87 ALA A CA 1
ATOM 625 C C . ALA A 1 87 ? 12.498 2.062 -4.875 1.00 89.75 87 ALA A C 1
ATOM 627 O O . ALA A 1 87 ? 11.937 2.098 -3.783 1.00 89.75 87 ALA A O 1
ATOM 628 N N . ALA A 1 88 ? 11.869 1.612 -5.965 1.00 89.75 88 ALA A N 1
ATOM 629 C CA . ALA A 1 88 ? 10.495 1.117 -5.938 1.00 89.75 88 ALA A CA 1
ATOM 630 C C . ALA A 1 88 ? 10.364 -0.189 -5.140 1.00 89.75 88 ALA A C 1
ATOM 632 O O . ALA A 1 88 ? 9.387 -0.363 -4.412 1.00 89.75 88 ALA A O 1
ATOM 633 N N . LYS A 1 89 ? 11.355 -1.083 -5.238 1.00 93.44 89 LYS A N 1
ATOM 634 C CA . LYS A 1 89 ? 11.441 -2.316 -4.448 1.00 93.44 89 LYS A CA 1
ATOM 635 C C . LYS A 1 89 ? 11.557 -2.006 -2.961 1.00 93.44 89 LYS A C 1
ATOM 637 O O . LYS A 1 89 ? 10.809 -2.568 -2.167 1.00 93.44 89 LYS A O 1
ATOM 642 N N . ASP A 1 90 ? 12.471 -1.115 -2.580 1.00 94.94 90 ASP A N 1
ATOM 643 C CA . ASP A 1 90 ? 12.640 -0.710 -1.181 1.00 94.94 90 ASP A CA 1
ATOM 644 C C . ASP A 1 90 ? 11.355 -0.069 -0.644 1.00 94.94 90 ASP A C 1
ATOM 646 O O . ASP A 1 90 ? 10.853 -0.479 0.401 1.00 94.94 90 ASP A O 1
ATOM 650 N N . LEU A 1 91 ? 10.739 0.826 -1.421 1.00 95.81 91 LEU A N 1
ATOM 651 C CA . LEU A 1 91 ? 9.474 1.465 -1.066 1.00 95.81 91 LEU A CA 1
ATOM 652 C C . LEU A 1 91 ? 8.324 0.459 -0.892 1.00 95.81 91 LEU A C 1
ATOM 654 O O . LEU A 1 91 ? 7.541 0.581 0.050 1.00 95.81 91 LEU A O 1
ATOM 658 N N . ALA A 1 92 ? 8.226 -0.548 -1.766 1.00 95.06 92 ALA A N 1
ATOM 659 C CA . ALA A 1 92 ? 7.216 -1.600 -1.667 1.00 95.06 92 ALA A CA 1
ATOM 660 C C . ALA A 1 92 ? 7.401 -2.453 -0.403 1.00 95.06 92 ALA A C 1
ATOM 662 O O . ALA A 1 92 ? 6.435 -2.704 0.322 1.00 95.06 92 ALA A O 1
ATOM 663 N N . LEU A 1 93 ? 8.639 -2.859 -0.105 1.00 96.81 93 LEU A N 1
ATOM 664 C CA . LEU A 1 93 ? 8.950 -3.644 1.090 1.00 96.81 93 LEU A CA 1
ATOM 665 C C . LEU A 1 93 ? 8.754 -2.842 2.379 1.00 96.81 93 LEU A C 1
ATOM 667 O O . LEU A 1 93 ? 8.280 -3.396 3.371 1.00 96.81 93 LEU A O 1
ATOM 671 N N . ASP A 1 94 ? 9.089 -1.554 2.383 1.00 97.44 94 ASP A N 1
ATOM 672 C CA . ASP A 1 94 ? 8.897 -0.688 3.544 1.00 97.44 94 ASP A CA 1
ATOM 673 C C . ASP A 1 94 ? 7.418 -0.417 3.813 1.00 97.44 94 ASP A C 1
ATOM 675 O O . ASP A 1 94 ? 6.981 -0.511 4.965 1.00 97.44 94 ASP A O 1
ATOM 679 N N . ALA A 1 95 ? 6.627 -0.174 2.764 1.00 96.75 95 ALA A N 1
ATOM 680 C CA . ALA A 1 95 ? 5.177 -0.064 2.877 1.00 96.75 95 ALA A CA 1
ATOM 681 C C . ALA A 1 95 ? 4.570 -1.356 3.447 1.00 96.75 95 ALA A C 1
ATOM 683 O O . ALA A 1 95 ? 3.851 -1.309 4.447 1.00 96.75 95 ALA A O 1
ATOM 684 N N . LEU A 1 96 ? 4.926 -2.514 2.878 1.00 97.50 96 LEU A N 1
ATOM 685 C CA . LEU A 1 96 ? 4.456 -3.820 3.342 1.00 97.50 96 LEU A CA 1
ATOM 686 C C . LEU A 1 96 ? 4.844 -4.079 4.804 1.00 97.50 96 LEU A C 1
ATOM 688 O O . LEU A 1 96 ? 4.003 -4.464 5.616 1.00 97.50 96 LEU A O 1
ATOM 692 N N . ARG A 1 97 ? 6.103 -3.817 5.173 1.00 97.81 97 ARG A N 1
ATOM 693 C CA . ARG A 1 97 ? 6.597 -3.989 6.546 1.00 97.81 97 ARG A CA 1
ATOM 694 C C . ARG A 1 97 ? 5.867 -3.078 7.530 1.00 97.81 97 ARG A C 1
ATOM 696 O O . ARG A 1 97 ? 5.563 -3.512 8.640 1.00 97.81 97 ARG A O 1
ATOM 703 N N . SER A 1 98 ? 5.609 -1.829 7.151 1.00 97.31 98 SER A N 1
ATOM 704 C CA . SER A 1 98 ? 4.868 -0.877 7.981 1.00 97.31 98 SER A CA 1
ATOM 705 C C . SER A 1 98 ? 3.434 -1.354 8.220 1.00 97.31 98 SER A C 1
ATOM 707 O O . SER A 1 98 ? 2.993 -1.448 9.366 1.00 97.31 98 SER A O 1
ATOM 709 N N . LEU A 1 99 ? 2.743 -1.770 7.157 1.00 97.38 99 LEU A N 1
ATOM 710 C CA . LEU A 1 99 ? 1.376 -2.284 7.239 1.00 97.38 99 LEU A CA 1
ATOM 711 C C . LEU A 1 99 ? 1.289 -3.558 8.082 1.00 97.38 99 LEU A C 1
ATOM 713 O O . LEU A 1 99 ? 0.435 -3.641 8.958 1.00 97.38 99 LEU A O 1
ATOM 717 N N . LEU A 1 100 ? 2.213 -4.507 7.906 1.00 97.81 100 LEU A N 1
ATOM 718 C CA . LEU A 1 100 ? 2.280 -5.709 8.743 1.00 97.81 100 LEU A CA 1
ATOM 719 C C . LEU A 1 100 ? 2.446 -5.363 10.228 1.00 97.81 100 LEU A C 1
ATOM 721 O O . LEU A 1 100 ? 1.760 -5.934 11.070 1.00 97.81 100 LEU A O 1
ATOM 725 N N . LYS A 1 101 ? 3.308 -4.398 10.574 1.00 97.88 101 LYS A N 1
ATOM 726 C CA . LYS A 1 101 ? 3.475 -3.950 11.969 1.00 97.88 101 LYS A CA 1
ATOM 727 C C . LYS A 1 101 ? 2.205 -3.322 12.543 1.00 97.88 101 LYS A C 1
ATOM 729 O O . LYS A 1 101 ? 1.933 -3.495 13.731 1.00 97.88 101 LYS A O 1
ATOM 734 N N . ILE A 1 102 ? 1.455 -2.569 11.739 1.00 97.50 102 ILE A N 1
ATOM 735 C CA . ILE A 1 102 ? 0.167 -1.996 12.153 1.00 97.50 102 ILE A CA 1
ATOM 736 C C . ILE A 1 102 ? -0.844 -3.124 12.377 1.00 97.50 102 ILE A C 1
ATOM 738 O O . ILE A 1 102 ? -1.435 -3.195 13.449 1.00 97.50 102 ILE A O 1
ATOM 742 N N . LEU A 1 103 ? -0.973 -4.054 11.428 1.00 96.88 103 LEU A N 1
ATOM 743 C CA . LEU A 1 103 ? -1.912 -5.179 11.502 1.00 96.88 103 LEU A CA 1
ATOM 744 C C . LEU A 1 103 ? -1.610 -6.140 12.660 1.00 96.88 103 LEU A C 1
ATOM 746 O O . LEU A 1 103 ? -2.532 -6.628 13.301 1.00 96.88 103 LEU A O 1
ATOM 750 N N . ILE A 1 104 ? -0.335 -6.365 12.993 1.00 97.44 104 ILE A N 1
ATOM 751 C CA . ILE A 1 104 ? 0.055 -7.149 14.178 1.00 97.44 104 ILE A CA 1
ATOM 752 C C . ILE A 1 104 ? -0.427 -6.475 15.472 1.00 97.44 104 ILE A C 1
ATOM 754 O O . ILE A 1 104 ? -0.853 -7.156 16.402 1.00 97.44 104 ILE A O 1
ATOM 758 N N . ARG A 1 105 ? -0.359 -5.140 15.549 1.00 97.38 105 ARG A N 1
ATOM 759 C CA . ARG A 1 105 ? -0.812 -4.369 16.721 1.00 97.38 105 ARG A CA 1
ATOM 760 C C . ARG A 1 105 ? -2.323 -4.143 16.739 1.00 97.38 105 ARG A C 1
ATOM 762 O O . ARG A 1 105 ? -2.869 -3.861 17.802 1.00 97.38 105 ARG A O 1
ATOM 769 N N . ARG A 1 106 ? -2.971 -4.224 1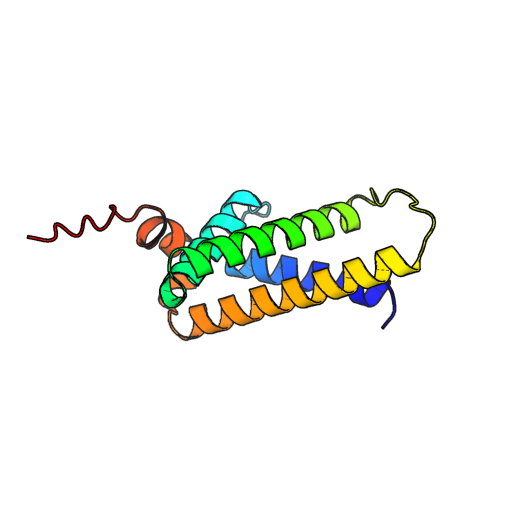5.577 1.00 96.31 106 ARG A N 1
ATOM 770 C CA . ARG A 1 106 ? -4.396 -3.961 15.355 1.00 96.31 106 ARG A CA 1
ATOM 771 C C . ARG A 1 106 ? -5.019 -5.088 14.524 1.00 96.31 106 ARG A C 1
ATOM 773 O O . ARG A 1 106 ? -5.402 -4.862 13.371 1.00 96.31 106 ARG A O 1
ATOM 780 N N . PRO A 1 107 ? -5.084 -6.314 15.080 1.00 96.69 107 PRO A N 1
ATOM 781 C CA . PRO A 1 107 ? -5.554 -7.493 14.357 1.00 96.69 107 PRO A CA 1
ATOM 782 C C . PRO A 1 107 ? -7.021 -7.383 13.931 1.00 96.69 107 PRO A C 1
ATOM 784 O O . PRO A 1 107 ? -7.446 -8.101 13.031 1.00 96.69 107 PRO A O 1
ATOM 787 N N . GLU A 1 108 ? -7.792 -6.460 14.517 1.00 95.81 108 GLU A N 1
ATOM 788 C CA . GLU A 1 108 ? -9.134 -6.121 14.057 1.00 95.81 108 GLU A CA 1
ATOM 789 C C . GLU A 1 108 ? -9.188 -5.745 12.569 1.00 95.81 108 GLU A C 1
ATOM 791 O O . GLU A 1 108 ? -10.189 -6.019 11.914 1.00 95.81 108 GLU A O 1
ATOM 796 N N . PHE A 1 109 ? -8.113 -5.175 12.021 1.00 96.50 109 PHE A N 1
ATOM 797 C CA . PHE A 1 109 ? -8.043 -4.759 10.621 1.00 96.50 109 PHE A CA 1
ATOM 798 C C . PHE A 1 109 ? -7.475 -5.831 9.684 1.00 96.50 109 PHE A C 1
ATOM 800 O O . PHE A 1 109 ? -7.272 -5.551 8.505 1.00 96.50 109 PHE A O 1
ATOM 807 N N . LEU A 1 110 ? -7.254 -7.061 10.170 1.00 94.31 110 LEU A N 1
ATOM 808 C CA . LEU A 1 110 ? -7.008 -8.215 9.295 1.00 94.31 110 LEU A CA 1
ATOM 809 C C . LEU A 1 110 ? -8.227 -8.546 8.423 1.00 94.31 110 LEU A C 1
ATOM 811 O O . LEU A 1 110 ? -8.067 -9.209 7.405 1.00 94.31 110 LEU A O 1
ATOM 815 N N . ASP A 1 111 ? -9.424 -8.088 8.808 1.00 93.19 111 ASP A N 1
ATOM 816 C CA . ASP A 1 111 ? -10.580 -8.001 7.915 1.00 93.19 111 ASP A CA 1
ATOM 817 C C . ASP A 1 111 ? -10.586 -6.623 7.222 1.00 93.19 111 ASP A C 1
ATOM 819 O O . ASP A 1 111 ? -10.924 -5.618 7.862 1.00 93.19 111 ASP A O 1
ATOM 823 N N . PRO A 1 112 ? -10.269 -6.532 5.914 1.00 92.38 112 PRO A N 1
ATOM 824 C CA . PRO A 1 112 ? -10.176 -5.254 5.209 1.00 92.38 112 PRO A CA 1
ATOM 825 C C . PRO A 1 112 ? -11.490 -4.466 5.167 1.00 92.38 112 PRO A C 1
ATOM 827 O O . PRO A 1 112 ? -11.472 -3.247 4.994 1.00 92.38 112 PRO A O 1
ATOM 830 N N . ARG A 1 113 ? -12.642 -5.120 5.367 1.00 92.06 113 ARG A N 1
ATOM 831 C CA . ARG A 1 113 ? -13.952 -4.447 5.428 1.00 92.06 113 ARG A CA 1
ATOM 832 C C . ARG A 1 113 ? -14.068 -3.541 6.650 1.00 92.06 113 ARG A C 1
ATOM 834 O O . ARG A 1 113 ? -14.768 -2.532 6.605 1.00 92.06 113 ARG A O 1
ATOM 841 N N . ARG A 1 114 ? -13.345 -3.866 7.724 1.00 94.75 114 ARG A N 1
ATOM 842 C CA . ARG A 1 114 ? -13.281 -3.034 8.928 1.00 94.75 114 ARG A CA 1
ATOM 843 C C . ARG A 1 114 ? -12.475 -1.764 8.716 1.00 94.75 114 ARG A C 1
ATOM 845 O O . ARG A 1 114 ? -12.778 -0.755 9.331 1.00 94.75 114 ARG A O 1
ATOM 852 N N . ILE A 1 115 ? -11.506 -1.771 7.802 1.00 95.19 115 ILE A N 1
ATOM 853 C CA . ILE A 1 115 ? -10.800 -0.546 7.403 1.00 95.19 115 ILE A CA 1
ATOM 854 C C . ILE A 1 115 ? -11.787 0.424 6.736 1.00 95.19 115 ILE A C 1
ATOM 856 O O . ILE A 1 115 ? -11.792 1.615 7.043 1.00 95.19 115 ILE A O 1
ATOM 860 N N . ASP A 1 116 ? -12.657 -0.087 5.861 1.00 93.19 116 ASP A N 1
ATOM 861 C CA . ASP A 1 116 ? -13.657 0.738 5.179 1.00 93.19 116 ASP A CA 1
ATOM 862 C C . ASP A 1 116 ? -14.669 1.329 6.172 1.00 93.19 116 ASP A C 1
ATOM 864 O O . ASP A 1 116 ? -14.881 2.540 6.188 1.00 93.19 116 ASP A O 1
ATOM 868 N N . GLY A 1 117 ? -15.265 0.488 7.021 1.00 93.75 117 GLY A N 1
ATOM 869 C CA . GLY A 1 117 ? -16.291 0.919 7.972 1.00 93.75 117 GLY A CA 1
ATOM 870 C C . GLY A 1 117 ? -15.746 1.775 9.116 1.00 93.75 117 GLY A C 1
ATOM 871 O O . GLY A 1 117 ? -16.268 2.856 9.383 1.00 93.75 117 GLY A O 1
ATOM 872 N N . ASP A 1 118 ? -14.682 1.310 9.771 1.00 94.62 118 ASP A N 1
ATOM 873 C CA . ASP A 1 118 ? -14.232 1.872 11.046 1.00 94.62 118 ASP A CA 1
ATOM 874 C C . ASP A 1 118 ? -13.251 3.041 10.853 1.00 94.62 118 ASP A C 1
ATOM 876 O O . ASP A 1 118 ? -13.097 3.849 11.766 1.00 94.62 118 ASP A O 1
ATOM 880 N N . LEU A 1 119 ? -12.568 3.137 9.700 1.00 93.06 119 LEU A N 1
ATOM 881 C CA . LEU A 1 119 ? -11.551 4.172 9.452 1.00 93.06 119 LEU A CA 1
ATOM 882 C C . LEU A 1 119 ? -11.912 5.119 8.304 1.00 93.06 119 LEU A C 1
ATOM 884 O O . LEU A 1 119 ? -11.709 6.323 8.435 1.00 93.06 119 LEU A O 1
ATOM 888 N N . LEU A 1 120 ? -12.426 4.608 7.180 1.00 92.56 120 LEU A N 1
ATOM 889 C CA . LEU A 1 120 ? -12.736 5.446 6.011 1.00 92.56 120 LEU A CA 1
ATOM 890 C C . LEU A 1 120 ? -14.122 6.097 6.089 1.00 92.56 120 LEU A C 1
ATOM 892 O O . LEU A 1 120 ? -14.294 7.217 5.615 1.00 92.56 120 LEU A O 1
ATOM 896 N N . MET A 1 121 ? -15.101 5.405 6.671 1.00 90.56 121 MET A N 1
ATOM 897 C CA . MET A 1 121 ? -16.470 5.903 6.859 1.00 90.56 121 MET A CA 1
ATOM 898 C C . MET A 1 121 ? -16.707 6.515 8.245 1.00 90.56 121 MET A C 1
ATOM 900 O O . MET A 1 121 ? -17.819 6.963 8.532 1.00 90.56 121 MET A O 1
ATOM 904 N N . ALA A 1 122 ? -15.682 6.550 9.101 1.00 79.50 122 ALA A N 1
ATOM 905 C CA . ALA A 1 122 ? -15.798 7.120 10.433 1.00 79.50 122 ALA A CA 1
ATOM 906 C C . ALA A 1 122 ? -16.237 8.594 10.361 1.00 79.50 122 ALA A C 1
ATOM 908 O O . ALA A 1 122 ? -15.708 9.357 9.544 1.00 79.50 122 ALA A O 1
ATOM 909 N N . PRO A 1 123 ? -17.185 9.027 11.213 1.00 71.25 123 PRO A N 1
ATOM 910 C CA . PRO A 1 123 ? -17.566 10.428 11.274 1.00 71.25 123 PRO A CA 1
ATOM 911 C C . PRO A 1 123 ? -16.336 11.280 11.623 1.00 71.25 123 PRO A C 1
ATOM 913 O O . PRO A 1 123 ? -15.504 10.852 12.430 1.00 71.25 123 PRO A O 1
ATOM 916 N N . PRO A 1 124 ? -16.199 12.486 11.039 1.00 63.59 124 PRO A N 1
ATOM 917 C CA . PRO A 1 124 ? -15.094 13.367 11.378 1.00 63.59 124 PRO A CA 1
ATOM 918 C C . PRO A 1 124 ? -15.128 13.633 12.882 1.00 63.59 124 PRO A C 1
ATOM 920 O O . PRO A 1 124 ? -16.158 14.033 13.425 1.00 63.59 124 PRO A O 1
ATOM 923 N N . CYS A 1 125 ? -14.007 13.398 13.565 1.00 56.38 125 CYS A N 1
ATOM 924 C CA . CYS A 1 125 ? -13.869 13.770 14.965 1.00 56.38 125 CYS A CA 1
ATOM 925 C C . CYS A 1 125 ? -13.803 15.301 15.025 1.00 56.38 125 CYS A C 1
ATOM 927 O O . CYS A 1 125 ? -12.740 15.900 14.860 1.00 56.38 125 CYS A O 1
ATOM 929 N N . ILE A 1 126 ? -14.962 15.948 15.160 1.00 61.38 126 ILE A N 1
ATOM 930 C CA . ILE A 1 126 ? -15.054 17.392 15.350 1.00 61.38 126 ILE A CA 1
ATOM 931 C C . ILE A 1 126 ? -14.631 17.648 16.796 1.00 61.38 126 ILE A C 1
ATOM 933 O O . ILE A 1 126 ? -15.450 17.605 17.710 1.00 61.38 126 ILE A O 1
ATOM 937 N N . THR A 1 127 ? -13.340 17.875 17.031 1.00 53.81 127 THR A N 1
ATOM 938 C CA . THR A 1 127 ? -12.884 18.415 18.313 1.00 53.81 127 THR A CA 1
ATOM 939 C C . THR A 1 127 ? -13.368 19.856 18.401 1.00 53.81 127 THR A C 1
ATOM 941 O O . THR A 1 127 ? -12.722 20.775 17.900 1.00 53.81 127 THR A O 1
ATOM 944 N N . THR A 1 128 ? -14.539 20.055 19.002 1.00 48.34 128 THR A N 1
ATOM 945 C CA . THR A 1 128 ? -14.986 21.366 19.466 1.00 48.34 128 THR A CA 1
ATOM 946 C C . THR A 1 128 ? -14.104 21.763 20.643 1.00 48.34 128 THR A C 1
ATOM 948 O O . THR A 1 128 ? -14.405 21.447 21.794 1.00 48.34 128 THR A O 1
ATOM 951 N N . SER A 1 129 ? -12.973 22.405 20.355 1.00 47.75 129 SER A N 1
ATOM 952 C CA . SER A 1 129 ? -12.219 23.144 21.365 1.00 47.75 129 SER A CA 1
ATOM 953 C C . SER A 1 129 ? -13.142 24.230 21.914 1.00 47.75 129 SER A C 1
ATOM 955 O O . SER A 1 129 ? -13.538 25.127 21.170 1.00 47.75 129 SER A O 1
ATOM 957 N N . THR A 1 130 ? -13.541 24.082 23.176 1.00 47.75 130 THR A N 1
ATOM 958 C CA . THR A 1 130 ? -14.270 25.099 23.946 1.00 47.75 130 THR A CA 1
ATOM 959 C C . THR A 1 130 ? -13.295 25.753 24.906 1.00 47.75 130 THR A C 1
ATOM 961 O O . THR A 1 130 ? -12.438 25.006 25.432 1.00 47.75 130 THR A O 1
#

Sequence (130 aa):
MTRSDLADAILDATIALEVLLGDGDGQAISWKLRMRAAALAGIEGGQAGAKAMSDAIAVVYSTRSAIVHGTRRRIGAADAHAERDLAAKDLALDALRSLLKILIRRPEFLDPRRIDGDLLMAPPCITTST

Foldseek 3Di:
DDPVVLLVLLVVLVVLLCLQQNDPPPCRDLQSSLQLLLLLLCVPPNPVRSVVLSVLSVLSVVSNVCSVVVVPDCPPDPVVSSVSSVVNSVSSVVSSVSSVVSCVVVVVCSPNVCSCVVGVVDDPPPPPPD

Radius of gyration: 16.42 Å; chains: 1; bounding box: 39×37×48 Å

Secondary structure (DSSP, 8-state):
--HHHHHHHHHHHHHHHHHHHS-SSS---HHHHHHHHHHHHHHHHHHHHHHHHHHHHHHHHHHHHHHHT------S-HHHHHHHHHHHHHHHHHHHHHHHHHHHH-GGGGSHHHHIIIIISPPP------

pLDDT: mean 85.17, std 15.11, range [46.59, 97.88]